Protein AF-A0A9W4G1K8-F1 (afdb_monomer)

InterPro domains:
  IPR009717 Mo-dependent nitrogenase, C-terminal [PF06967] (8-85)

Organism: NCBI:txid132604

pLDDT: mean 91.41, std 9.92, range [44.59, 97.94]

Radius of gyration: 16.8 Å; Cα contacts (8 Å, |Δi|>4): 82; chains: 1; bounding box: 44×25×41 Å

Structure (mmCIF, N/CA/C/O backbone):
data_AF-A0A9W4G1K8-F1
#
_entry.id   AF-A0A9W4G1K8-F1
#
loop_
_atom_site.group_PDB
_atom_site.id
_atom_site.type_symbol
_atom_site.label_atom_id
_atom_site.label_alt_id
_atom_site.label_comp_id
_atom_site.label_asym_id
_atom_site.label_entity_id
_atom_site.label_seq_id
_atom_site.pdbx_PDB_ins_code
_atom_site.Cartn_x
_atom_site.Cartn_y
_atom_site.Cartn_z
_atom_site.occupancy
_atom_site.B_iso_or_equiv
_atom_site.auth_seq_id
_atom_site.auth_comp_id
_atom_site.auth_asym_id
_atom_site.auth_atom_id
_atom_site.pdbx_PDB_model_num
ATOM 1 N N . MET A 1 1 ? 15.241 -0.332 20.754 1.00 44.59 1 MET A N 1
ATOM 2 C CA . MET A 1 1 ? 14.733 -1.613 21.292 1.00 44.59 1 MET A CA 1
ATOM 3 C C . MET A 1 1 ? 14.506 -2.530 20.091 1.00 44.59 1 MET A C 1
ATOM 5 O O . MET A 1 1 ? 13.661 -2.204 19.269 1.00 44.59 1 MET A O 1
ATOM 9 N N . ARG A 1 2 ? 15.358 -3.545 19.872 1.00 52.56 2 ARG A N 1
ATOM 10 C CA . ARG A 1 2 ? 15.280 -4.434 18.691 1.00 52.56 2 ARG A CA 1
ATOM 11 C C . ARG A 1 2 ? 14.125 -5.420 18.875 1.00 52.56 2 ARG A C 1
ATOM 13 O O 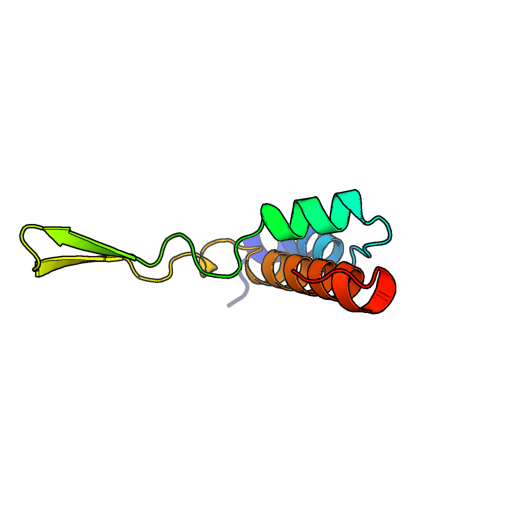. ARG A 1 2 ? 14.162 -6.226 19.798 1.00 52.56 2 ARG A O 1
ATOM 20 N N . ASN A 1 3 ? 13.117 -5.345 18.008 1.00 62.78 3 ASN A N 1
ATOM 21 C CA . ASN A 1 3 ? 12.019 -6.307 17.971 1.00 62.78 3 ASN A CA 1
ATOM 22 C C . ASN A 1 3 ? 12.449 -7.517 17.132 1.00 62.78 3 ASN A C 1
ATOM 24 O O . ASN A 1 3 ? 12.536 -7.414 15.911 1.00 62.78 3 ASN A O 1
ATOM 28 N N . LEU A 1 4 ? 12.676 -8.664 17.779 1.00 63.31 4 LEU A N 1
ATOM 29 C CA . LEU A 1 4 ? 13.115 -9.921 17.147 1.00 63.31 4 LEU A CA 1
ATOM 30 C C . LEU A 1 4 ? 12.213 -10.356 15.968 1.00 63.31 4 LEU A C 1
ATOM 32 O O . LEU A 1 4 ? 12.688 -10.898 14.976 1.00 63.31 4 LEU A O 1
ATOM 36 N N . ILE A 1 5 ? 10.911 -10.066 16.059 1.00 64.00 5 ILE A N 1
ATOM 37 C CA . ILE A 1 5 ? 9.909 -10.366 15.023 1.00 64.00 5 ILE A CA 1
ATOM 38 C C . ILE A 1 5 ? 10.122 -9.509 13.766 1.00 64.00 5 ILE A C 1
ATOM 40 O O . ILE A 1 5 ? 9.978 -10.007 12.653 1.00 64.00 5 ILE A O 1
ATOM 44 N N . CYS A 1 6 ? 10.494 -8.233 13.921 1.00 64.25 6 CYS A N 1
ATOM 45 C CA . CYS A 1 6 ? 10.803 -7.371 12.778 1.00 64.25 6 CYS A CA 1
ATOM 46 C C . CYS A 1 6 ? 12.064 -7.860 12.058 1.00 64.25 6 CYS A C 1
ATOM 48 O O . CYS A 1 6 ? 12.078 -7.895 10.832 1.00 64.25 6 CYS A O 1
ATOM 50 N N . ASP A 1 7 ? 13.077 -8.295 12.815 1.00 71.88 7 ASP A N 1
ATOM 51 C CA . ASP A 1 7 ? 14.336 -8.796 12.257 1.00 71.88 7 ASP A CA 1
ATOM 52 C C . ASP A 1 7 ? 14.127 -10.068 11.409 1.00 71.88 7 ASP A C 1
ATOM 54 O O . ASP A 1 7 ? 14.754 -10.205 10.360 1.00 71.88 7 ASP A O 1
ATOM 58 N N . LEU A 1 8 ? 13.194 -10.954 11.790 1.00 84.81 8 LEU A N 1
ATOM 59 C CA . LEU A 1 8 ? 12.853 -12.156 11.011 1.00 84.81 8 LEU A CA 1
ATOM 60 C C . LEU A 1 8 ? 12.141 -11.833 9.687 1.00 84.81 8 LEU A C 1
ATOM 62 O O . LEU A 1 8 ? 12.323 -12.535 8.695 1.00 84.81 8 LEU A O 1
ATOM 66 N N . LEU A 1 9 ? 11.324 -10.778 9.665 1.00 89.19 9 LEU A N 1
ATOM 67 C CA . LEU A 1 9 ? 10.558 -10.372 8.483 1.00 89.19 9 LEU A CA 1
ATOM 68 C C . LEU A 1 9 ? 11.344 -9.442 7.549 1.00 89.19 9 LEU A C 1
ATOM 70 O O . LEU A 1 9 ? 10.883 -9.167 6.441 1.00 89.19 9 LEU A O 1
ATOM 74 N N . ASN A 1 10 ? 12.524 -8.968 7.958 1.00 88.75 10 ASN A N 1
ATOM 75 C CA . ASN A 1 10 ? 13.347 -8.059 7.159 1.00 88.75 10 ASN A CA 1
ATOM 76 C C . ASN A 1 10 ? 13.665 -8.572 5.743 1.00 88.75 10 ASN A C 1
ATOM 78 O O . ASN A 1 10 ? 13.555 -7.766 4.820 1.00 88.75 10 ASN A O 1
ATOM 82 N N . PRO A 1 11 ? 13.981 -9.862 5.510 1.00 91.44 11 PRO A N 1
ATOM 83 C CA . PRO A 1 11 ? 14.203 -10.357 4.152 1.00 91.44 11 PRO A CA 1
ATOM 84 C C . PRO A 1 11 ? 12.967 -10.192 3.259 1.00 91.44 11 PRO A C 1
ATOM 86 O O . PRO A 1 11 ? 13.083 -9.781 2.110 1.00 91.44 11 PRO A O 1
ATOM 89 N N . LEU A 1 12 ? 11.770 -10.441 3.802 1.00 92.38 12 LEU A N 1
ATOM 90 C CA . LEU A 1 12 ? 10.510 -10.246 3.078 1.00 92.38 12 LEU A CA 1
ATOM 91 C C . LEU A 1 12 ? 10.216 -8.765 2.832 1.00 92.38 12 LEU A C 1
ATOM 93 O O . LEU A 1 12 ? 9.712 -8.415 1.769 1.00 92.38 12 LEU A O 1
ATOM 97 N N . ARG A 1 13 ? 10.551 -7.890 3.789 1.00 92.56 13 ARG A N 1
ATOM 98 C CA . ARG A 1 13 ? 10.436 -6.438 3.600 1.00 92.56 13 ARG A CA 1
ATOM 99 C C . ARG A 1 13 ? 11.322 -5.965 2.458 1.00 92.56 13 ARG A C 1
ATOM 101 O O . ARG A 1 13 ? 10.823 -5.316 1.552 1.00 92.56 13 ARG A O 1
ATOM 108 N N . GLN A 1 14 ? 12.592 -6.368 2.461 1.00 93.12 14 GLN A N 1
ATOM 109 C CA . GLN A 1 14 ? 13.535 -6.048 1.390 1.00 93.12 14 GLN A CA 1
ATOM 110 C C . GLN A 1 14 ? 13.086 -6.619 0.047 1.00 93.12 14 GLN A C 1
ATOM 112 O O . GLN A 1 14 ? 13.205 -5.951 -0.972 1.00 93.12 14 GLN A O 1
ATOM 117 N N . TRP A 1 15 ? 12.542 -7.836 0.030 1.00 94.62 15 TRP A N 1
ATOM 118 C CA . TRP A 1 15 ? 11.996 -8.418 -1.192 1.00 94.62 15 TRP A CA 1
ATOM 119 C C . TRP A 1 15 ? 10.824 -7.593 -1.746 1.00 94.62 15 TRP A C 1
ATOM 121 O O . TRP A 1 15 ? 10.819 -7.281 -2.933 1.00 94.62 15 TRP A O 1
ATOM 131 N N . LEU A 1 16 ? 9.882 -7.164 -0.895 1.00 94.56 16 LEU A N 1
ATOM 132 C CA . LEU A 1 16 ? 8.793 -6.266 -1.301 1.00 94.56 16 LEU A CA 1
ATOM 133 C C . LEU A 1 16 ? 9.322 -4.905 -1.773 1.00 94.56 16 LEU A C 1
ATOM 135 O O . LEU A 1 16 ? 8.887 -4.402 -2.807 1.00 94.56 16 LEU A O 1
ATOM 139 N N . ASP A 1 17 ? 10.277 -4.324 -1.049 1.00 94.62 17 ASP A N 1
ATOM 140 C CA . ASP A 1 17 ? 10.881 -3.030 -1.375 1.00 94.62 17 ASP A CA 1
ATOM 141 C C . ASP A 1 17 ? 11.684 -3.073 -2.684 1.00 94.62 17 ASP A C 1
ATOM 143 O O . ASP A 1 17 ? 11.777 -2.058 -3.363 1.00 94.62 17 ASP A O 1
ATOM 147 N N . ASN A 1 18 ? 12.173 -4.238 -3.113 1.00 94.69 18 ASN A N 1
ATOM 148 C CA . ASN A 1 18 ? 12.912 -4.413 -4.370 1.00 94.69 18 ASN A CA 1
ATOM 149 C C . ASN A 1 18 ? 12.065 -4.988 -5.516 1.00 94.69 18 ASN A C 1
ATOM 151 O O . ASN A 1 18 ? 12.592 -5.250 -6.592 1.00 94.69 18 ASN A O 1
ATOM 155 N N . LEU A 1 19 ? 10.764 -5.209 -5.308 1.00 94.31 19 LEU A N 1
ATOM 156 C CA . LEU A 1 19 ? 9.891 -5.726 -6.358 1.00 94.31 19 LEU A CA 1
ATOM 157 C C . LEU A 1 19 ? 9.672 -4.659 -7.439 1.00 94.31 19 LEU A C 1
ATOM 159 O O . LEU A 1 19 ? 8.967 -3.671 -7.226 1.00 94.31 19 LEU A O 1
ATOM 163 N N . GLU A 1 20 ? 10.275 -4.876 -8.601 1.00 93.56 20 GLU A N 1
ATOM 164 C CA . GLU A 1 20 ? 10.119 -4.031 -9.783 1.00 93.56 20 GLU A CA 1
ATOM 165 C C . GLU A 1 20 ? 8.894 -4.451 -10.602 1.00 93.56 20 GLU A C 1
ATOM 167 O O . GLU A 1 20 ? 8.602 -5.639 -10.779 1.00 93.56 20 GLU A O 1
ATOM 172 N N . ILE A 1 21 ? 8.158 -3.462 -11.101 1.00 95.19 21 ILE A N 1
AT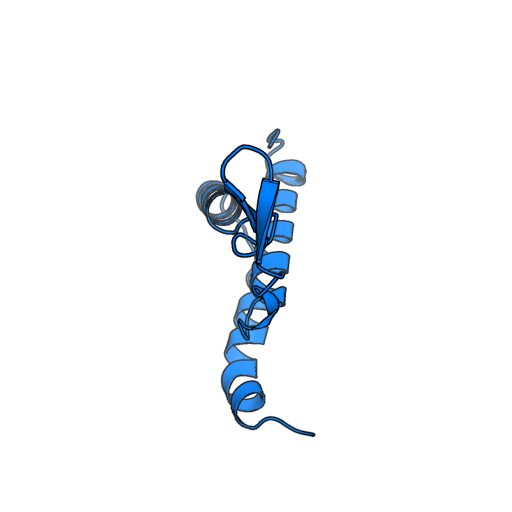OM 173 C CA . ILE A 1 21 ? 6.899 -3.662 -11.812 1.00 95.19 21 ILE A CA 1
ATOM 174 C C . ILE A 1 21 ? 7.152 -3.411 -13.292 1.00 95.19 21 ILE A C 1
ATOM 176 O O . ILE A 1 21 ? 7.513 -2.311 -13.675 1.00 95.19 21 ILE A O 1
ATOM 180 N N . HIS A 1 22 ? 6.933 -4.440 -14.108 1.00 94.19 22 HIS A N 1
ATOM 181 C CA . HIS A 1 22 ? 7.175 -4.402 -15.556 1.00 94.19 22 HIS A CA 1
ATOM 182 C C . HIS A 1 22 ? 5.955 -4.844 -16.373 1.00 94.19 22 HIS A C 1
ATOM 184 O O . HIS A 1 22 ? 6.050 -5.054 -17.579 1.00 94.19 22 HIS A O 1
ATOM 190 N N . ASN A 1 23 ? 4.823 -5.081 -15.706 1.00 96.44 23 ASN A N 1
ATOM 191 C CA . ASN A 1 23 ? 3.611 -5.583 -16.333 1.00 96.44 23 ASN A CA 1
ATOM 192 C C . ASN A 1 23 ? 2.422 -4.679 -15.958 1.00 96.44 23 ASN A C 1
ATOM 194 O O . ASN A 1 23 ? 2.147 -4.527 -14.761 1.00 96.44 23 ASN A O 1
ATOM 198 N N . PRO A 1 24 ? 1.697 -4.120 -16.945 1.00 96.50 24 PRO A N 1
ATOM 199 C CA . PRO A 1 24 ? 0.597 -3.187 -16.703 1.00 96.50 24 PRO A CA 1
ATOM 200 C C . PRO A 1 24 ? -0.597 -3.823 -15.989 1.00 96.50 24 PRO A C 1
ATOM 202 O O . PRO A 1 24 ? -1.190 -3.180 -15.126 1.00 96.50 24 PRO A O 1
ATOM 205 N N . ASP A 1 25 ? -0.924 -5.088 -16.260 1.00 96.94 25 ASP A N 1
ATOM 206 C CA . ASP A 1 25 ? -2.039 -5.775 -15.597 1.00 96.94 25 ASP A CA 1
ATOM 207 C C . ASP A 1 25 ? -1.744 -5.993 -14.109 1.00 96.94 25 ASP A C 1
ATOM 209 O O . ASP A 1 25 ? -2.600 -5.770 -13.247 1.00 96.94 25 ASP A O 1
ATOM 213 N N . VAL A 1 26 ? -0.501 -6.373 -13.792 1.00 96.94 26 VAL A N 1
ATOM 214 C CA . VAL A 1 26 ? -0.038 -6.523 -12.405 1.00 96.94 26 VAL A CA 1
ATOM 215 C C . VAL A 1 26 ? -0.012 -5.167 -11.706 1.00 96.94 26 VAL A C 1
ATOM 217 O O . VAL A 1 26 ? -0.495 -5.053 -10.579 1.00 96.94 26 VAL A O 1
ATOM 220 N N . ALA A 1 27 ? 0.502 -4.131 -12.370 1.00 97.25 27 ALA A N 1
ATOM 221 C CA . ALA A 1 27 ? 0.531 -2.778 -11.832 1.00 97.25 27 ALA A CA 1
ATOM 222 C C . ALA A 1 27 ? -0.886 -2.273 -11.520 1.00 97.2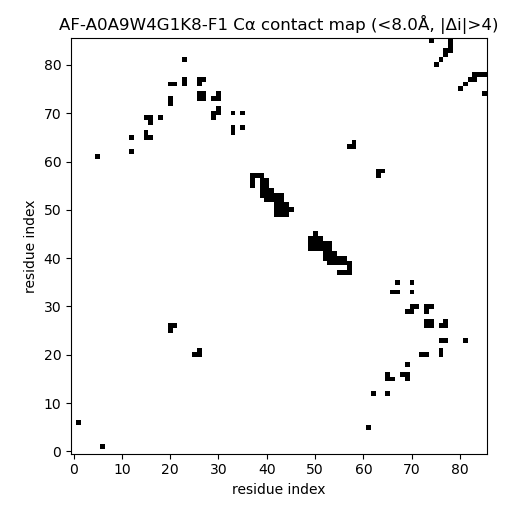5 27 ALA A C 1
ATOM 224 O O . ALA A 1 27 ? -1.146 -1.781 -10.420 1.00 97.25 27 ALA A O 1
ATOM 225 N N . LEU A 1 28 ? -1.830 -2.466 -12.445 1.00 97.56 28 LEU A N 1
ATOM 226 C CA . LEU A 1 28 ? -3.225 -2.071 -12.269 1.00 97.56 28 LEU A CA 1
ATOM 227 C C . LEU A 1 28 ? -3.892 -2.859 -11.140 1.00 97.56 28 LEU A C 1
ATOM 229 O O . LEU A 1 28 ? -4.626 -2.283 -10.337 1.00 97.56 28 LEU A O 1
ATOM 233 N N . PHE A 1 29 ? -3.622 -4.160 -11.034 1.00 97.19 29 PHE A N 1
ATOM 234 C CA . PHE A 1 29 ? -4.108 -4.975 -9.925 1.00 97.19 29 PHE A CA 1
ATOM 235 C C . PHE A 1 29 ? -3.594 -4.455 -8.575 1.00 97.19 29 PHE A C 1
ATOM 237 O O . PHE A 1 29 ? -4.395 -4.198 -7.673 1.00 97.19 29 PHE A O 1
ATOM 244 N N . LEU A 1 30 ? -2.283 -4.225 -8.448 1.00 96.88 30 LEU A N 1
ATOM 245 C CA . LEU A 1 30 ? -1.666 -3.691 -7.229 1.00 96.88 30 LEU A CA 1
ATOM 246 C C . LEU A 1 30 ? -2.227 -2.307 -6.875 1.00 96.88 30 LEU A C 1
ATOM 248 O O . LEU A 1 30 ? -2.601 -2.069 -5.724 1.00 96.88 30 LEU A O 1
ATOM 252 N N . TYR A 1 31 ? -2.363 -1.425 -7.869 1.00 96.44 31 TYR A N 1
ATOM 253 C CA . TYR A 1 31 ? -2.975 -0.106 -7.712 1.00 96.44 31 TYR A CA 1
ATOM 254 C C . TYR A 1 31 ? -4.458 -0.176 -7.322 1.00 96.44 31 TYR A C 1
ATOM 256 O O . TYR A 1 31 ? -4.969 0.738 -6.687 1.00 96.44 31 TYR A O 1
ATOM 264 N N . ARG A 1 32 ? -5.204 -1.226 -7.659 1.00 95.50 32 ARG A N 1
ATOM 265 C CA . ARG A 1 32 ? -6.623 -1.317 -7.263 1.00 95.50 32 ARG A CA 1
ATOM 266 C C . ARG A 1 32 ? -6.814 -1.979 -5.906 1.00 95.50 32 ARG A C 1
ATOM 268 O O . ARG A 1 32 ? -7.727 -1.604 -5.176 1.00 95.50 32 ARG A O 1
ATOM 275 N N . VAL A 1 33 ? -5.964 -2.944 -5.565 1.00 96.06 33 VAL A N 1
ATOM 276 C CA . VAL A 1 33 ? -6.098 -3.739 -4.338 1.00 96.06 33 VAL A CA 1
ATOM 277 C C . VAL A 1 33 ? -5.492 -3.043 -3.125 1.00 96.06 33 VAL A C 1
ATOM 279 O O . VAL A 1 33 ? -6.078 -3.089 -2.044 1.00 96.06 33 VAL A O 1
ATOM 282 N N . ILE A 1 34 ? -4.334 -2.396 -3.271 1.00 96.06 34 ILE A N 1
ATOM 283 C CA . ILE A 1 34 ? -3.686 -1.706 -2.152 1.00 96.06 34 ILE A CA 1
ATOM 284 C C . ILE A 1 34 ? -4.341 -0.331 -2.003 1.00 96.06 34 ILE A C 1
ATOM 286 O O . ILE A 1 34 ? -4.201 0.475 -2.912 1.00 96.06 34 ILE A O 1
ATOM 290 N N . PRO A 1 35 ? -5.035 -0.003 -0.905 1.00 93.62 35 PRO A N 1
ATOM 291 C CA . PRO A 1 35 ? -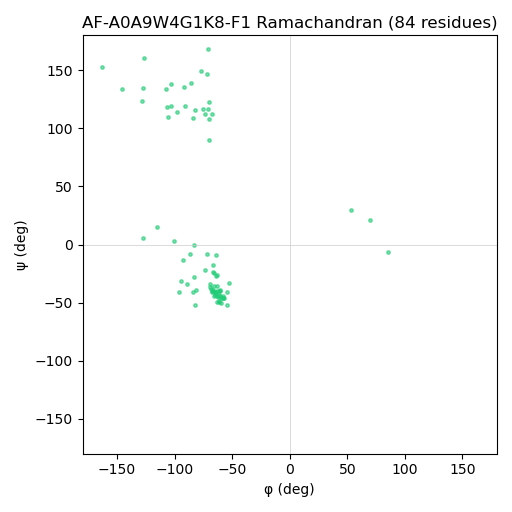5.772 1.255 -0.800 1.00 93.62 35 PRO A CA 1
ATOM 292 C C . PRO A 1 35 ? -4.839 2.473 -0.660 1.00 93.62 35 PRO A C 1
ATOM 294 O O . PRO A 1 35 ? -3.785 2.386 -0.039 1.00 93.62 35 PRO A O 1
ATOM 297 N N . ALA A 1 36 ? -5.245 3.627 -1.209 1.00 90.38 36 ALA A N 1
ATOM 298 C CA . ALA A 1 36 ? -4.500 4.895 -1.097 1.00 90.38 36 ALA A CA 1
ATOM 299 C C . ALA A 1 36 ? -4.580 5.537 0.297 1.00 90.38 36 ALA A C 1
ATOM 301 O O . ALA A 1 36 ? -3.763 6.378 0.659 1.00 90.38 36 ALA A O 1
ATOM 302 N N . GLN A 1 37 ? -5.612 5.176 1.054 1.00 88.62 37 GLN A N 1
ATOM 303 C CA . GLN A 1 37 ? -5.889 5.690 2.386 1.00 88.62 37 GLN A CA 1
ATOM 304 C C . GLN A 1 37 ? -6.046 4.523 3.348 1.00 88.62 37 GLN A C 1
ATOM 306 O O . GLN A 1 37 ? -6.311 3.395 2.936 1.00 88.62 37 GLN A O 1
ATOM 311 N N . CYS A 1 38 ? -5.912 4.794 4.643 1.00 90.38 38 CYS A N 1
ATOM 312 C CA . CYS A 1 38 ? -6.089 3.767 5.653 1.00 90.38 38 CYS A CA 1
ATOM 313 C C . CYS A 1 38 ? -7.563 3.313 5.713 1.00 90.38 38 CYS A C 1
ATOM 315 O O . CYS A 1 38 ? -8.391 4.094 6.180 1.00 90.38 38 CYS A O 1
ATOM 317 N N . PRO A 1 39 ? -7.916 2.066 5.328 1.00 90.50 39 PRO A N 1
ATOM 318 C CA . PRO A 1 39 ? -9.312 1.609 5.331 1.00 90.50 39 PRO A CA 1
ATOM 319 C C . PRO A 1 39 ? -9.922 1.499 6.734 1.00 90.50 39 PRO A C 1
ATOM 321 O O . PRO A 1 39 ? -11.140 1.409 6.877 1.00 90.50 39 PRO A O 1
ATOM 324 N N . PHE A 1 40 ? -9.089 1.470 7.778 1.00 92.19 40 PHE A N 1
ATOM 325 C CA . PHE A 1 40 ? -9.554 1.356 9.158 1.00 92.19 40 PHE A CA 1
ATOM 326 C C . PHE A 1 40 ? -9.972 2.697 9.761 1.00 92.19 40 PHE A C 1
ATOM 328 O O . PHE A 1 40 ? -10.832 2.703 10.637 1.00 92.19 40 PHE A O 1
ATOM 335 N N . ALA A 1 41 ? -9.392 3.813 9.304 1.00 93.75 41 ALA A N 1
ATOM 336 C CA . ALA A 1 41 ? -9.713 5.131 9.838 1.00 93.75 41 ALA A CA 1
ATOM 337 C C . ALA A 1 41 ? -11.099 5.560 9.351 1.00 93.75 41 ALA A C 1
ATOM 339 O O . ALA A 1 41 ? -11.298 5.776 8.156 1.00 93.75 41 ALA A O 1
ATOM 340 N N . ARG A 1 42 ? -12.069 5.659 10.262 1.00 94.62 42 ARG A N 1
ATOM 341 C CA . ARG A 1 42 ? -13.437 6.072 9.923 1.00 94.62 42 ARG A CA 1
ATOM 342 C C . ARG A 1 42 ? -14.221 6.507 11.151 1.00 94.62 42 ARG A C 1
ATOM 344 O O . ARG A 1 42 ? -14.012 5.995 12.249 1.00 94.62 42 ARG A O 1
ATOM 351 N N . ASP A 1 43 ? -15.184 7.388 10.922 1.00 95.56 43 ASP A N 1
ATOM 352 C CA . ASP A 1 43 ? -16.183 7.769 11.913 1.00 95.56 43 ASP A CA 1
ATOM 353 C C . ASP A 1 43 ? -17.425 6.886 11.793 1.00 95.56 43 ASP A C 1
ATOM 355 O O . ASP A 1 43 ? -17.952 6.675 10.698 1.00 95.56 43 ASP A O 1
ATOM 359 N N . ILE A 1 44 ? -17.938 6.421 12.927 1.00 95.00 44 ILE A N 1
ATOM 360 C CA . ILE A 1 44 ? -19.251 5.786 13.022 1.00 95.00 44 ILE A CA 1
ATOM 361 C C . ILE A 1 44 ? -20.241 6.842 13.497 1.00 95.00 44 ILE A C 1
ATOM 363 O O . ILE A 1 44 ? -20.144 7.333 14.625 1.00 95.00 44 ILE A O 1
ATOM 367 N N . LYS A 1 45 ? -21.197 7.191 12.632 1.00 96.25 45 LYS A N 1
ATOM 368 C CA . LYS A 1 45 ? -22.233 8.190 12.912 1.00 96.25 45 LYS A CA 1
ATOM 369 C C . LYS A 1 45 ? -23.593 7.527 13.117 1.00 96.25 45 LYS A C 1
ATOM 371 O O . LYS A 1 45 ? -23.996 6.696 12.308 1.00 96.25 45 LYS A O 1
ATOM 376 N N . LEU A 1 46 ? -24.312 7.931 14.161 1.00 96.50 46 LEU A N 1
ATOM 377 C CA . LEU A 1 46 ? -25.710 7.568 14.411 1.00 96.50 46 LEU A CA 1
ATOM 378 C C . LEU A 1 46 ? -26.514 8.849 14.633 1.00 96.50 46 LEU A C 1
ATOM 380 O O . LEU A 1 46 ? -26.067 9.749 15.339 1.00 96.50 46 LEU A O 1
ATOM 384 N N . PHE A 1 47 ? -27.684 8.949 13.998 1.00 94.75 47 PHE A N 1
ATOM 385 C CA . PHE A 1 47 ? -28.547 10.141 14.055 1.00 94.75 47 PHE A CA 1
ATOM 386 C C . PHE A 1 47 ? -27.835 11.461 13.689 1.00 94.75 47 PHE A C 1
ATOM 388 O O . PHE A 1 47 ? -28.189 12.523 14.184 1.00 94.75 47 PHE A O 1
ATOM 395 N N . GLY A 1 48 ? -26.810 11.399 12.829 1.00 92.44 48 GLY A N 1
ATOM 396 C CA . GLY A 1 48 ? -26.009 12.562 12.427 1.00 92.44 48 GLY A CA 1
ATOM 397 C C . GLY A 1 48 ? -24.851 12.917 13.370 1.00 92.44 48 GLY A C 1
ATOM 398 O O . GLY A 1 48 ? -24.020 13.746 13.004 1.00 92.44 48 GLY A O 1
ATOM 399 N N . TYR A 1 49 ? -24.728 12.254 14.524 1.00 92.94 49 TYR A N 1
ATOM 400 C CA . TYR A 1 49 ? -23.657 12.479 15.499 1.00 92.94 49 TYR A CA 1
ATOM 401 C C . TYR A 1 49 ? -22.601 11.372 15.429 1.00 92.94 49 TYR A C 1
ATOM 403 O O . TYR A 1 49 ? -22.938 10.193 15.314 1.00 92.94 49 TYR A O 1
ATOM 411 N N . THR A 1 50 ? -21.317 11.731 15.509 1.00 95.38 50 THR A N 1
ATOM 412 C CA . THR A 1 50 ? -20.226 10.749 15.610 1.00 95.38 50 THR A CA 1
ATOM 413 C C . THR A 1 50 ? -20.253 10.100 16.989 1.00 95.38 50 THR A C 1
ATOM 415 O O . THR A 1 50 ? -20.054 10.772 17.996 1.00 95.38 50 THR A O 1
ATOM 418 N N . VAL A 1 51 ? -20.491 8.790 17.027 1.00 96.62 51 VAL A N 1
ATOM 419 C CA . VAL A 1 51 ? -20.543 7.994 18.263 1.00 96.62 51 VAL A CA 1
ATOM 420 C C . VAL A 1 51 ? -19.192 7.351 18.560 1.00 96.62 51 VAL A C 1
ATOM 422 O O . VAL A 1 51 ? -18.827 7.182 19.720 1.00 96.62 51 VAL A O 1
ATOM 425 N N . LEU A 1 52 ? -18.429 7.014 17.518 1.00 96.44 52 LEU A N 1
ATOM 426 C CA . LEU A 1 52 ? -17.100 6.428 17.655 1.00 96.44 52 LEU A CA 1
ATOM 427 C C . LEU A 1 52 ? -16.190 6.899 16.523 1.00 96.44 52 LEU A C 1
ATOM 429 O O . LEU A 1 52 ? -16.571 6.841 15.355 1.00 96.44 52 LEU A O 1
ATOM 433 N N . HIS A 1 53 ? -14.972 7.299 16.875 1.00 96.12 53 HIS A N 1
ATOM 434 C CA . HIS A 1 53 ? -13.892 7.562 15.932 1.00 96.12 53 HIS A CA 1
ATOM 435 C C . HIS A 1 53 ? -12.909 6.385 15.952 1.00 96.12 53 HIS A C 1
ATOM 437 O O . HIS A 1 53 ? -12.325 6.090 16.998 1.00 96.12 53 HIS A O 1
ATOM 443 N N . ILE A 1 54 ? -12.730 5.701 14.819 1.00 95.62 54 ILE A N 1
ATOM 444 C CA . ILE A 1 54 ? -11.719 4.648 14.676 1.00 95.62 54 ILE A CA 1
ATOM 445 C C . ILE A 1 54 ? -10.426 5.295 14.157 1.00 95.62 54 ILE A C 1
ATOM 447 O O . ILE A 1 54 ? -10.438 5.849 13.054 1.00 95.62 54 ILE A O 1
ATOM 451 N N . PRO A 1 55 ? -9.310 5.219 14.906 1.00 93.94 55 PRO A N 1
ATOM 452 C CA . PRO A 1 55 ? -8.044 5.818 14.495 1.00 93.94 55 PRO A CA 1
ATOM 453 C C . PRO A 1 55 ? -7.400 5.062 13.314 1.00 93.94 55 PRO A C 1
ATOM 455 O O . PRO A 1 55 ? -7.797 3.940 12.984 1.00 93.94 55 PRO A O 1
ATOM 458 N N . PRO A 1 56 ? -6.362 5.630 12.674 1.00 91.88 56 PRO A N 1
ATOM 459 C CA . PRO A 1 56 ? -5.624 4.959 11.608 1.00 91.88 56 PRO A CA 1
ATOM 460 C C . PRO A 1 56 ? -4.784 3.791 12.144 1.00 91.88 56 PRO A C 1
ATOM 462 O O . PRO A 1 56 ? -3.612 3.934 12.484 1.00 91.88 56 PRO A O 1
ATOM 465 N N . LEU A 1 57 ? -5.381 2.599 12.172 1.00 93.06 57 LEU A N 1
ATOM 466 C CA . LEU A 1 57 ? -4.741 1.369 12.657 1.00 93.06 57 LEU A CA 1
ATOM 467 C C . LEU A 1 57 ? -3.855 0.668 11.611 1.00 93.06 57 LEU A C 1
ATOM 469 O O . LEU A 1 57 ? -3.243 -0.356 11.898 1.00 93.06 57 LEU A O 1
ATOM 473 N N . CYS A 1 58 ? -3.749 1.207 10.394 1.00 90.44 58 CYS A N 1
ATOM 474 C CA . CYS A 1 58 ? -3.065 0.540 9.282 1.00 90.44 58 CYS A CA 1
ATOM 475 C C . CYS A 1 58 ? -1.565 0.304 9.512 1.00 90.44 58 CYS A C 1
ATOM 477 O O . CYS A 1 58 ? -1.017 -0.666 8.994 1.00 90.44 58 CYS A O 1
ATOM 479 N N . LYS A 1 59 ? -0.920 1.134 10.342 1.00 87.19 59 LYS A N 1
ATOM 480 C CA . LYS A 1 59 ? 0.502 0.996 10.695 1.00 87.19 59 LYS A CA 1
ATOM 481 C C . LYS A 1 59 ? 0.808 -0.182 11.627 1.00 87.19 59 LYS A C 1
ATOM 483 O O . LYS A 1 59 ? 1.975 -0.486 11.840 1.00 87.19 59 LYS A O 1
ATOM 488 N N . LEU A 1 60 ? -0.212 -0.858 12.166 1.00 90.00 60 LEU A N 1
ATOM 489 C CA . LEU A 1 60 ? -0.017 -2.106 12.912 1.00 90.00 60 LEU A CA 1
ATOM 490 C C . LEU A 1 60 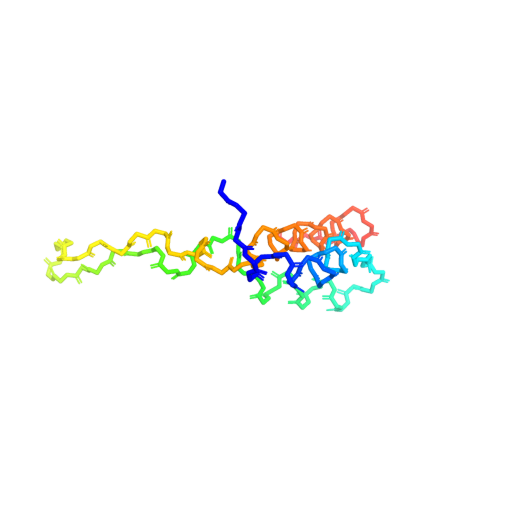? 0.488 -3.241 12.010 1.00 90.00 60 LEU A C 1
ATOM 492 O O . LEU A 1 60 ? 1.117 -4.176 12.499 1.00 90.00 60 LEU A O 1
ATOM 496 N N . ASN A 1 61 ? 0.229 -3.166 10.700 1.00 90.38 61 ASN A N 1
ATOM 497 C CA . ASN A 1 61 ? 0.765 -4.128 9.748 1.00 90.38 61 ASN A CA 1
ATOM 498 C C . ASN A 1 61 ? 2.290 -3.929 9.608 1.00 90.38 61 ASN A C 1
ATOM 500 O O . ASN A 1 61 ? 2.721 -2.848 9.198 1.00 90.38 61 ASN A O 1
ATOM 504 N N . PRO A 1 62 ? 3.118 -4.96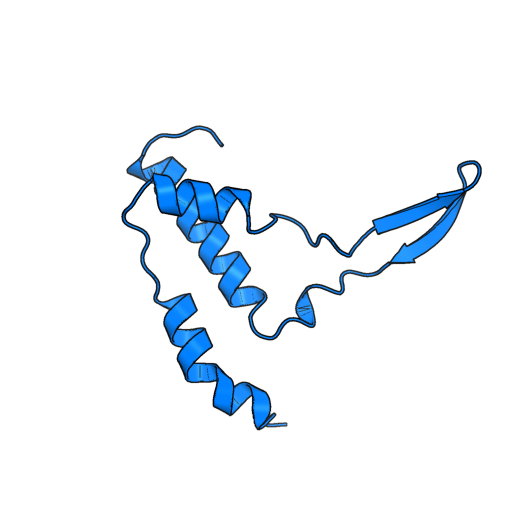2 9.866 1.00 90.69 62 PRO A N 1
ATOM 505 C CA . PRO A 1 62 ? 4.572 -4.869 9.748 1.00 90.69 62 PRO A CA 1
ATOM 506 C C . PRO A 1 62 ? 5.074 -4.607 8.320 1.00 90.69 62 PRO A C 1
ATOM 508 O O . PRO A 1 62 ? 6.266 -4.361 8.169 1.00 90.69 62 PRO A O 1
ATOM 511 N N . PHE A 1 63 ? 4.216 -4.665 7.302 1.00 92.69 63 PHE A N 1
ATOM 512 C CA . PHE A 1 63 ?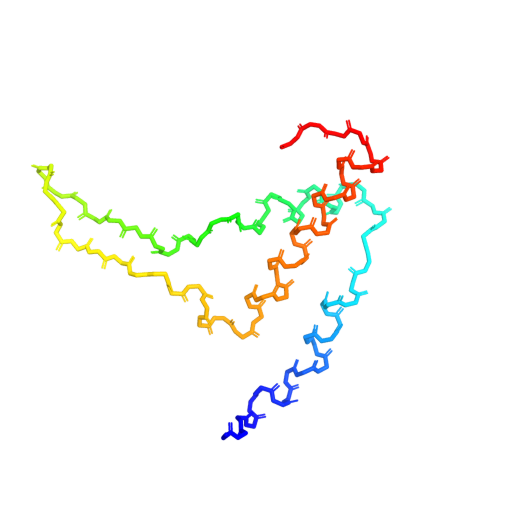 4.535 -4.389 5.898 1.00 92.69 63 PHE A CA 1
ATOM 513 C C . PHE A 1 63 ? 3.794 -3.163 5.346 1.00 92.69 63 PHE A C 1
ATOM 515 O O . PHE A 1 63 ? 3.696 -3.000 4.133 1.00 92.69 63 PHE A O 1
ATOM 522 N N . TYR A 1 64 ? 3.217 -2.319 6.209 1.00 92.56 64 TYR A N 1
ATOM 523 C CA . TYR A 1 64 ? 2.427 -1.165 5.768 1.00 92.56 64 TYR A CA 1
ATOM 524 C C . TYR A 1 64 ? 3.206 -0.256 4.804 1.00 92.56 64 TYR A C 1
ATOM 526 O O . TYR A 1 64 ? 2.728 0.017 3.706 1.00 92.56 64 TYR A O 1
ATOM 534 N N . GLU A 1 65 ? 4.416 0.161 5.184 1.00 92.12 65 GLU A N 1
ATOM 535 C CA . GLU A 1 65 ? 5.234 1.070 4.369 1.00 92.12 65 GLU A CA 1
ATOM 536 C C . GLU A 1 65 ? 5.652 0.411 3.042 1.00 92.12 65 GLU A C 1
ATOM 538 O O . GLU A 1 65 ? 5.540 1.035 1.989 1.00 92.12 65 GLU A O 1
ATOM 543 N N . GLN A 1 66 ? 6.015 -0.879 3.067 1.00 94.88 66 GLN A N 1
ATOM 544 C CA . GLN A 1 66 ? 6.339 -1.671 1.870 1.00 94.88 66 GLN A CA 1
ATOM 545 C C . GLN A 1 66 ? 5.166 -1.695 0.877 1.00 94.88 66 GLN A C 1
ATOM 547 O O . GLN A 1 66 ? 5.347 -1.486 -0.321 1.00 94.88 66 GLN A O 1
ATOM 552 N N . LEU A 1 67 ? 3.944 -1.940 1.363 1.00 95.44 67 LEU A N 1
ATOM 553 C CA . 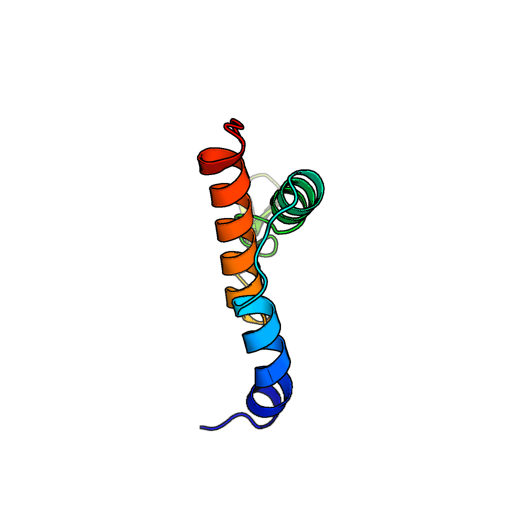LEU A 1 67 ? 2.747 -1.994 0.519 1.00 95.44 67 LEU A CA 1
ATOM 554 C C . LEU A 1 67 ? 2.396 -0.618 -0.056 1.00 95.44 67 LEU A C 1
ATOM 556 O O . LEU A 1 67 ? 2.038 -0.523 -1.229 1.00 95.44 67 LEU A O 1
ATOM 560 N N . MET A 1 68 ? 2.525 0.450 0.736 1.00 95.00 68 MET A N 1
ATOM 561 C CA . MET A 1 68 ? 2.316 1.815 0.241 1.00 95.00 68 MET A CA 1
ATOM 562 C C . MET A 1 68 ? 3.355 2.188 -0.824 1.00 95.00 68 MET A C 1
ATOM 564 O O . MET A 1 68 ? 2.990 2.729 -1.868 1.00 95.00 68 MET A O 1
ATOM 568 N N . GLY A 1 69 ? 4.623 1.826 -0.614 1.00 95.62 69 GLY A N 1
ATOM 569 C CA . GLY A 1 69 ? 5.685 1.998 -1.606 1.00 95.62 69 GLY A CA 1
ATOM 570 C C . GLY A 1 69 ? 5.440 1.186 -2.881 1.00 95.62 69 GLY A C 1
ATOM 571 O O . GLY A 1 69 ? 5.644 1.685 -3.987 1.00 95.62 69 GLY A O 1
ATOM 572 N N . LEU A 1 70 ? 4.937 -0.045 -2.755 1.00 97.00 70 LEU A N 1
ATOM 573 C CA . LEU A 1 70 ? 4.567 -0.875 -3.902 1.00 97.00 70 LEU A CA 1
ATOM 574 C C . LEU A 1 70 ? 3.405 -0.267 -4.700 1.00 97.00 70 LEU A C 1
ATOM 576 O O . LEU A 1 70 ? 3.479 -0.209 -5.925 1.00 97.00 70 LEU A O 1
ATOM 580 N N . ARG A 1 71 ? 2.367 0.248 -4.024 1.00 97.06 71 ARG A N 1
ATOM 581 C CA . ARG A 1 71 ? 1.269 0.9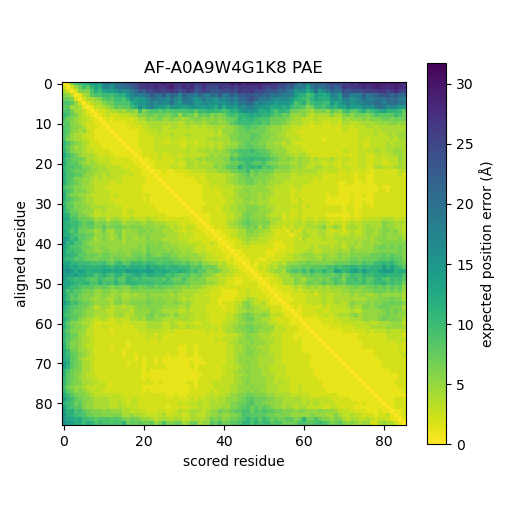82 -4.675 1.00 97.06 71 ARG A CA 1
ATOM 582 C C . ARG A 1 71 ? 1.791 2.195 -5.440 1.00 97.06 71 ARG A C 1
ATOM 584 O O . ARG A 1 71 ? 1.368 2.421 -6.570 1.00 97.06 71 ARG A O 1
ATOM 591 N N . PHE A 1 72 ? 2.671 2.978 -4.820 1.00 95.88 72 PHE A N 1
ATOM 592 C CA . PHE A 1 72 ? 3.235 4.171 -5.443 1.00 95.88 72 PHE A CA 1
ATOM 593 C C . PHE A 1 72 ? 4.021 3.821 -6.710 1.00 95.88 72 PHE A C 1
ATOM 595 O O . PHE A 1 72 ? 3.743 4.380 -7.764 1.00 95.88 72 PHE A O 1
ATOM 602 N N . ARG A 1 73 ? 4.910 2.823 -6.649 1.00 97.12 73 ARG A N 1
ATOM 603 C CA . ARG A 1 73 ? 5.641 2.347 -7.835 1.00 97.12 73 ARG A CA 1
ATOM 604 C C . ARG A 1 73 ? 4.714 1.817 -8.926 1.00 97.12 73 ARG A C 1
ATOM 606 O O . ARG A 1 73 ? 4.947 2.098 -10.094 1.00 97.12 73 ARG A O 1
ATOM 613 N N . ALA A 1 74 ? 3.650 1.102 -8.552 1.00 97.56 74 ALA A N 1
ATOM 614 C CA . ALA A 1 74 ? 2.649 0.633 -9.508 1.00 97.56 74 ALA A CA 1
ATOM 615 C C . ALA A 1 74 ? 1.963 1.806 -10.219 1.00 97.56 74 ALA A C 1
ATOM 617 O O . ALA A 1 74 ? 1.793 1.773 -11.432 1.00 97.56 74 ALA A O 1
ATOM 618 N N . MET A 1 75 ? 1.606 2.854 -9.471 1.00 97.19 75 MET A N 1
ATOM 619 C CA . MET A 1 75 ? 1.028 4.072 -10.036 1.00 97.19 75 MET A CA 1
ATOM 620 C C . MET A 1 75 ? 2.006 4.776 -10.984 1.00 97.19 75 MET A C 1
ATOM 622 O O . MET A 1 75 ? 1.614 5.071 -12.108 1.00 97.19 75 MET A O 1
ATOM 626 N N . CYS A 1 76 ? 3.261 4.996 -10.575 1.00 96.38 76 CYS A N 1
ATOM 627 C CA . CYS A 1 76 ? 4.276 5.616 -11.433 1.00 96.38 76 CYS A CA 1
ATOM 628 C C . CYS A 1 76 ? 4.466 4.834 -12.734 1.00 96.38 76 CYS A C 1
ATOM 630 O O . CYS A 1 76 ? 4.403 5.418 -13.804 1.00 96.38 76 CYS A O 1
ATOM 632 N N . TYR A 1 77 ? 4.585 3.506 -12.668 1.00 97.62 77 TYR A N 1
ATOM 633 C CA . TYR A 1 77 ? 4.683 2.671 -13.868 1.00 97.62 77 TYR A CA 1
ATOM 634 C C . TYR A 1 77 ? 3.471 2.844 -14.807 1.00 97.62 77 TYR A C 1
ATOM 636 O O . TYR A 1 77 ? 3.617 2.999 -16.020 1.00 97.62 77 TYR A O 1
ATOM 644 N N . LEU A 1 78 ? 2.252 2.863 -14.257 1.00 97.94 78 LEU A N 1
ATOM 645 C CA . LEU A 1 78 ? 1.030 3.038 -15.050 1.00 97.94 78 LEU A CA 1
ATOM 646 C C . LEU A 1 78 ? 0.932 4.429 -15.694 1.00 97.94 78 LEU A C 1
ATOM 648 O O . LEU A 1 78 ? 0.471 4.539 -16.829 1.00 97.94 78 LEU A O 1
ATOM 652 N N . VAL A 1 79 ? 1.331 5.482 -14.983 1.00 97.75 79 VAL A N 1
ATOM 653 C CA . VAL A 1 79 ? 1.217 6.867 -15.462 1.00 97.75 79 VAL A CA 1
ATOM 654 C C . VAL A 1 79 ? 2.382 7.230 -16.379 1.00 97.75 79 VAL A C 1
ATOM 656 O O . VAL A 1 79 ? 2.155 7.678 -17.501 1.00 97.75 79 VAL A O 1
ATOM 659 N N . ASP A 1 80 ? 3.614 7.011 -15.925 1.00 96.75 80 ASP A N 1
ATOM 660 C CA . ASP A 1 80 ? 4.825 7.506 -16.579 1.00 96.75 80 ASP A CA 1
ATOM 661 C C . ASP A 1 80 ? 5.252 6.613 -17.753 1.00 96.75 80 ASP A C 1
ATOM 663 O O . ASP A 1 80 ? 5.659 7.128 -18.794 1.00 96.75 80 ASP A O 1
ATOM 667 N N . GLU A 1 81 ? 5.133 5.285 -17.623 1.00 95.81 81 GLU A N 1
ATOM 668 C CA . GLU A 1 81 ? 5.538 4.347 -18.683 1.00 95.81 81 GLU A CA 1
ATOM 669 C C . GLU A 1 81 ? 4.369 3.919 -19.577 1.00 95.81 81 GLU A C 1
ATOM 671 O O . GLU A 1 81 ? 4.521 3.840 -20.796 1.00 95.81 81 GLU A O 1
ATOM 676 N N . CYS A 1 82 ? 3.189 3.659 -18.999 1.00 95.88 82 CYS A N 1
ATOM 677 C CA . CYS A 1 82 ? 2.024 3.200 -19.770 1.00 95.88 82 CYS A CA 1
ATOM 678 C C . CYS A 1 82 ? 1.103 4.337 -20.250 1.00 95.88 82 CYS A C 1
ATOM 680 O O . CYS A 1 82 ? 0.228 4.091 -21.082 1.00 95.88 82 CYS A O 1
ATOM 682 N N . GLY A 1 83 ? 1.257 5.565 -19.737 1.00 96.00 83 GLY A N 1
ATOM 683 C CA . GLY A 1 83 ? 0.441 6.721 -20.130 1.00 96.00 83 GLY A CA 1
ATOM 684 C C . GLY A 1 83 ? -1.023 6.665 -19.670 1.00 96.00 83 GLY A C 1
ATOM 685 O O . GLY A 1 83 ? -1.882 7.316 -20.270 1.00 96.00 83 GLY A O 1
ATOM 686 N N . MET A 1 84 ? -1.347 5.870 -18.645 1.00 94.75 84 MET A N 1
ATOM 687 C CA . MET A 1 84 ? -2.713 5.745 -18.126 1.00 94.75 84 MET A CA 1
ATOM 688 C C . MET A 1 84 ? -3.109 6.943 -17.254 1.00 94.75 84 MET A C 1
ATOM 690 O O . MET A 1 84 ? -2.292 7.527 -16.550 1.00 94.75 84 MET A O 1
ATOM 694 N N . THR A 1 85 ? -4.401 7.277 -17.248 1.00 91.44 85 THR A N 1
ATOM 695 C CA . THR A 1 85 ? -4.985 8.276 -16.336 1.00 91.44 85 THR A CA 1
ATOM 696 C C . THR A 1 85 ? -5.787 7.555 -15.249 1.00 91.44 85 THR A C 1
ATOM 698 O O . THR A 1 85 ? -6.819 6.954 -15.554 1.00 91.44 85 THR A O 1
ATOM 701 N N . ILE A 1 86 ? -5.292 7.572 -14.005 1.00 84.75 86 ILE A N 1
ATOM 702 C CA . ILE A 1 86 ? -5.787 6.779 -12.857 1.00 84.75 86 ILE A CA 1
ATOM 703 C C . ILE A 1 86 ? -5.869 7.574 -11.554 1.00 84.75 86 ILE A C 1
ATOM 705 O O . ILE A 1 86 ? -5.291 8.678 -11.493 1.00 84.75 86 ILE A O 1
#

Mean predicted aligned error: 5.17 Å

Sequence (86 aa):
MRNLICDLLNPLRQWLDNLEIHNPDVALFLYRVIPAQCPFARDIKLFGYTVLHIPPLCKLNPFYEQLMGLRFRAMCYLVDECGMTI

Foldseek 3Di:
DDDPVLVVCVVVLVVLQPDADDDLVVLVVLLVPLDQDQPQFDFDDDPNHGPDTGHRPQVVPSNSVSSNSSNVNSVCCCCVVVVDDD

Nearest PDB structures (foldseek):
  8uu8-assembly1_g  TM=3.293E-01  e=6.380E+00  Listeria innocua
  4llc-assembly2_B  TM=2.883E-01  e=6.805E+00  Pseudomonas aeruginosa PAO1

Secondary structure (DSSP, 8-state):
---HHHHHHHHHHHHHHT-----HHHHHHHHHHS-SS-TT-EEEEETTEEEEEEP-GGGGSTTHHHHHHHHHHHHHIIIIIT----

Solvent-accessible surface area (backbone atoms only — not comparable to full-atom values): 5253 Å² total; per-residue (Å²): 135,88,55,70,70,58,64,70,44,41,66,59,47,51,50,51,68,65,64,79,82,89,47,70,69,60,23,51,49,42,46,67,69,47,69,96,60,55,88,60,42,46,73,44,65,57,98,88,40,78,78,45,79,42,64,73,57,52,74,74,44,95,52,39,68,41,51,53,51,45,27,50,53,22,45,47,43,38,38,75,73,66,67,51,90,130